Protein AF-A0A534CMR0-F1 (afdb_monomer)

pLDDT: mean 79.94, std 17.85, range [44.28, 95.75]

Solvent-accessible surface area (backbone atoms only — not comparable to full-atom values): 7152 Å² total; per-residue (Å²): 135,84,74,67,44,77,62,50,80,36,32,51,49,42,25,46,40,36,58,73,23,66,53,94,45,62,63,52,24,30,56,37,42,58,72,72,40,61,79,91,47,30,68,56,46,37,56,51,40,40,52,39,14,66,75,36,55,32,92,85,74,35,42,39,70,79,38,91,58,48,86,76,36,65,48,84,87,62,45,75,68,77,81,79,77,70,90,62,93,69,83,79,72,75,93,76,69,98,81,66,76,68,71,63,66,54,56,63,55,53,58,64,59,72,78,105

Sequence (116 aa):
GQTEIAVDTHIFRVANRTGLAPGNTPREVEDALVANTPPEFRKDAHHWLILHGRYVCTARKPACPTCIIRDLCKYRHKTPAKPVRRKGGGLARPIRGQRGARVRAERGRRQRRAQA

Radius of gyration: 28.49 Å; Cα contacts (8 Å, |Δi|>4): 97; chains: 1; bounding box: 35×68×80 Å

Nearest PDB structures (foldseek):
  2abk-assembly1_A  TM=9.527E-01  e=1.535E-08  Escherichia coli
  1orp-assembly1_A  TM=9.039E-01  e=6.765E-04  Geobacillus stearothermophilus
  1p59-assembly1_A  TM=8.978E-01  e=1.464E-03  Geobacillus stearothermophilus
  7rdt-assembly1_A  TM=9.187E-01  e=1.971E-03  Homo sapiens
  3n5n-assembly1_X  TM=7.875E-01  e=3.621E-02  Homo sapiens

Foldseek 3Di:
DDQLAQFDPLLQQQCCQQVQQNDDDSVSSSVSNVVSDDPVCSNVVNVVSNVCSVPAVDDPAGVLVPDPCNVSGPHPPHDDDDPPPPPDDDDPPPPPDPPPDPPVVVVVVVVVVVVD

Mean predicted aligned error: 13.36 Å

Secondary structure (DSSP, 8-state):
---SS---HHHHHHHHHHTSS--SSHHHHHHHHHHHS-GGGHHHHHHHHHHHHHHTS-SSS--GGG-TTTTT---SSPPPPPP---SS---------TTSSHHHHHHHHHHHHS--

Structure (mmCIF, N/CA/C/O backbone):
data_AF-A0A534CMR0-F1
#
_entry.id   AF-A0A534CMR0-F1
#
loop_
_atom_site.group_PDB
_atom_site.id
_atom_site.type_symbol
_atom_site.label_atom_id
_atom_site.label_alt_id
_atom_site.label_comp_id
_atom_site.label_asym_id
_atom_site.label_entity_id
_atom_site.label_seq_id
_atom_site.pdbx_PDB_ins_code
_atom_site.Cartn_x
_atom_site.Cartn_y
_atom_site.Cartn_z
_atom_site.occupancy
_atom_site.B_iso_or_equiv
_atom_site.auth_seq_id
_atom_site.auth_comp_id
_atom_site.auth_asym_id
_atom_site.auth_atom_id
_atom_site.pdbx_PDB_model_num
ATOM 1 N N . GLY A 1 1 ? -8.842 4.194 22.165 1.00 45.69 1 GLY A N 1
ATOM 2 C CA . GLY A 1 1 ? -8.949 3.453 20.898 1.00 45.69 1 GLY A CA 1
ATOM 3 C C . GLY A 1 1 ? -7.556 3.197 20.385 1.00 45.69 1 GLY A C 1
ATOM 4 O O . GLY A 1 1 ? -6.889 4.152 20.024 1.00 45.69 1 GLY A O 1
ATOM 5 N N . GLN A 1 2 ? -7.085 1.955 20.445 1.00 52.06 2 GLN A N 1
ATOM 6 C CA . GLN A 1 2 ? -5.841 1.566 19.785 1.00 52.06 2 GLN A CA 1
ATOM 7 C C . GLN A 1 2 ? -6.233 1.119 18.382 1.00 52.06 2 GLN A C 1
ATOM 9 O O . GLN A 1 2 ? -6.948 0.129 18.245 1.00 52.06 2 GLN A O 1
ATOM 14 N N . THR A 1 3 ? -5.866 1.875 17.354 1.00 56.78 3 THR A N 1
ATOM 15 C CA . THR A 1 3 ? -6.050 1.393 15.990 1.00 56.78 3 THR A CA 1
ATOM 16 C C . THR A 1 3 ? -5.032 0.304 15.700 1.00 56.78 3 THR A C 1
ATOM 18 O O . THR A 1 3 ? -3.836 0.463 15.927 1.00 56.78 3 THR A O 1
ATOM 21 N N . GLU A 1 4 ? -5.527 -0.846 15.251 1.00 72.06 4 GLU A N 1
ATOM 22 C CA . GLU A 1 4 ? -4.706 -2.048 15.083 1.00 72.06 4 GLU A CA 1
ATOM 23 C C . GLU A 1 4 ? -3.782 -1.969 13.858 1.00 72.06 4 GLU A C 1
ATOM 25 O O . GLU A 1 4 ? -2.803 -2.708 13.788 1.00 72.06 4 GLU 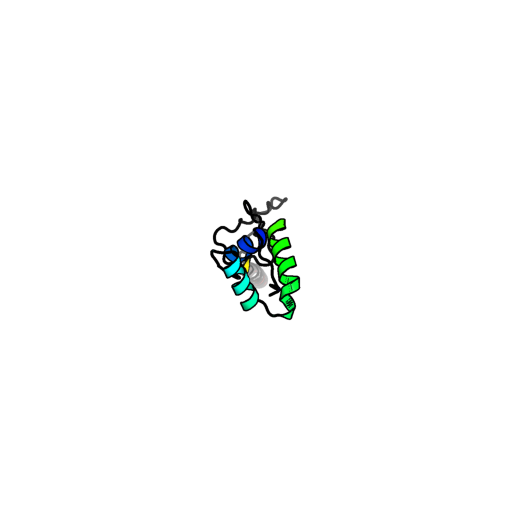A O 1
ATOM 30 N N . ILE A 1 5 ? -4.066 -1.064 12.910 1.00 83.75 5 ILE A N 1
ATOM 31 C CA . ILE A 1 5 ? -3.279 -0.843 11.691 1.00 83.75 5 ILE A CA 1
ATOM 32 C C . ILE A 1 5 ? -3.036 0.659 11.519 1.00 83.75 5 ILE A C 1
ATOM 34 O O . ILE A 1 5 ? -3.869 1.366 10.963 1.00 83.75 5 ILE A O 1
ATOM 38 N N . ALA A 1 6 ? -1.874 1.152 11.946 1.00 87.44 6 ALA A N 1
ATOM 39 C CA . ALA A 1 6 ? -1.503 2.544 11.700 1.00 87.44 6 ALA A CA 1
ATOM 40 C C . ALA A 1 6 ? -1.235 2.771 10.200 1.00 87.44 6 ALA A C 1
ATOM 42 O O . ALA A 1 6 ? -0.483 2.013 9.583 1.00 87.44 6 ALA A O 1
ATOM 43 N N . VAL A 1 7 ? -1.826 3.811 9.608 1.00 91.00 7 VAL A N 1
ATOM 44 C CA . VAL A 1 7 ? -1.654 4.139 8.183 1.00 91.00 7 VAL A CA 1
ATOM 45 C C . VAL A 1 7 ? -0.623 5.252 8.015 1.00 91.00 7 VAL A C 1
ATOM 47 O O . VAL A 1 7 ? -0.839 6.386 8.431 1.00 91.00 7 VAL A O 1
ATOM 50 N N . ASP A 1 8 ? 0.488 4.940 7.350 1.00 91.06 8 ASP A N 1
ATOM 51 C CA . ASP A 1 8 ? 1.498 5.913 6.931 1.00 91.06 8 ASP A CA 1
ATOM 52 C C . ASP A 1 8 ? 1.398 6.228 5.421 1.00 91.06 8 ASP A C 1
ATOM 54 O O . ASP A 1 8 ? 0.517 5.750 4.700 1.00 91.06 8 ASP A O 1
ATOM 58 N N . THR A 1 9 ? 2.341 7.015 4.895 1.00 93.88 9 THR A N 1
ATOM 59 C CA . THR A 1 9 ? 2.377 7.357 3.458 1.00 93.88 9 THR A CA 1
ATOM 60 C C . THR A 1 9 ? 2.638 6.155 2.540 1.00 93.88 9 THR A C 1
ATOM 62 O O . THR A 1 9 ? 2.337 6.200 1.341 1.00 93.88 9 THR A O 1
ATOM 65 N N . HIS A 1 10 ? 3.256 5.088 3.052 1.00 95.44 10 HIS A N 1
ATOM 66 C CA . HIS A 1 10 ? 3.560 3.880 2.296 1.00 95.44 10 HIS A CA 1
ATOM 67 C C . HIS A 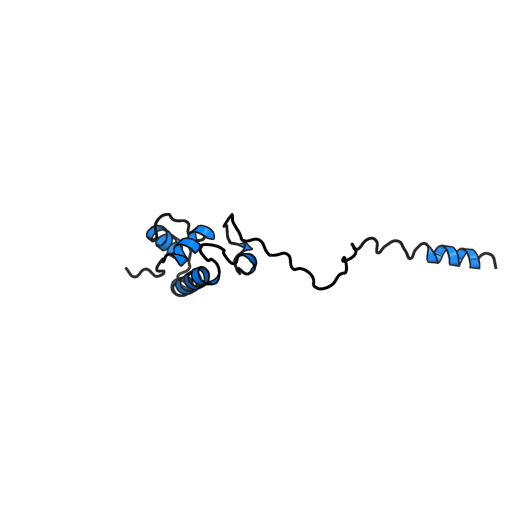1 10 ? 2.319 2.998 2.186 1.00 95.44 10 HIS A C 1
ATOM 69 O O . HIS A 1 10 ? 1.928 2.646 1.071 1.00 95.44 10 HIS A O 1
ATOM 75 N N . ILE A 1 11 ? 1.670 2.727 3.315 1.00 94.56 11 ILE A N 1
ATOM 76 C CA . ILE A 1 11 ? 0.433 1.962 3.432 1.00 94.56 11 ILE A CA 1
ATOM 77 C C . ILE A 1 11 ? -0.684 2.667 2.666 1.00 94.56 11 ILE A C 1
ATOM 79 O O . ILE A 1 11 ? -1.315 2.032 1.826 1.00 94.56 11 ILE A O 1
ATOM 83 N N . PHE A 1 12 ? -0.855 3.983 2.836 1.00 95.69 12 PHE A N 1
ATOM 84 C CA . PHE A 1 12 ? -1.865 4.764 2.112 1.00 95.69 12 PHE A CA 1
ATOM 85 C C . PHE A 1 12 ? -1.739 4.611 0.589 1.00 95.69 12 PHE A C 1
ATOM 87 O O . PHE A 1 12 ? -2.717 4.383 -0.126 1.00 95.69 12 PHE A O 1
ATOM 94 N N . ARG A 1 13 ? -0.506 4.674 0.071 1.00 95.38 13 ARG A N 1
ATOM 95 C CA . ARG A 1 13 ? -0.228 4.470 -1.355 1.00 95.38 13 ARG A CA 1
ATOM 96 C C . ARG A 1 13 ? -0.502 3.032 -1.789 1.00 95.38 13 ARG A C 1
ATOM 98 O O . ARG A 1 13 ? -1.057 2.825 -2.867 1.00 95.38 13 ARG A O 1
ATOM 105 N N . VAL A 1 14 ? -0.067 2.044 -1.007 1.00 95.50 14 VAL A N 1
ATOM 106 C CA . VAL A 1 14 ? -0.266 0.624 -1.328 1.00 95.50 14 VAL A CA 1
ATOM 107 C C . VAL A 1 14 ? -1.753 0.290 -1.345 1.00 95.50 14 VAL A C 1
ATOM 109 O O . VAL A 1 14 ? -2.210 -0.281 -2.333 1.00 95.50 14 VAL A O 1
ATOM 112 N N . ALA A 1 15 ? -2.505 0.694 -0.324 1.00 95.00 15 ALA A N 1
ATOM 113 C CA . ALA A 1 15 ? -3.937 0.449 -0.191 1.00 95.00 15 ALA A CA 1
ATOM 114 C C . ALA A 1 15 ? -4.723 0.997 -1.392 1.00 95.00 15 ALA A C 1
ATOM 116 O O . ALA A 1 15 ? -5.457 0.251 -2.044 1.00 95.00 15 ALA A O 1
ATOM 117 N N . ASN A 1 16 ? -4.461 2.253 -1.771 1.00 94.69 16 ASN A N 1
ATOM 118 C CA . ASN A 1 16 ? -5.100 2.893 -2.920 1.00 94.69 16 ASN A CA 1
ATOM 119 C C . ASN A 1 16 ? -4.689 2.276 -4.269 1.00 94.69 16 ASN A C 1
ATOM 121 O O . ASN A 1 16 ? -5.528 2.073 -5.142 1.00 94.69 16 ASN A O 1
ATOM 125 N N . ARG A 1 17 ? -3.404 1.943 -4.471 1.00 94.94 17 ARG A N 1
ATOM 126 C CA . ARG A 1 17 ? -2.938 1.354 -5.744 1.00 94.94 17 ARG A CA 1
ATOM 127 C C . ARG A 1 17 ? -3.419 -0.078 -5.944 1.00 94.94 17 ARG A C 1
ATOM 129 O O . ARG A 1 17 ? -3.789 -0.450 -7.053 1.00 94.94 17 ARG A O 1
ATOM 136 N N . THR A 1 18 ? -3.350 -0.893 -4.898 1.00 93.75 18 THR A N 1
ATOM 137 C CA . THR A 1 18 ? -3.780 -2.297 -4.954 1.00 93.75 18 THR A CA 1
ATOM 138 C C . THR A 1 18 ? -5.298 -2.416 -5.026 1.00 93.75 18 THR A C 1
ATOM 140 O O . THR A 1 18 ? -5.791 -3.362 -5.638 1.00 93.75 18 THR A O 1
ATOM 143 N N . GLY A 1 19 ? -6.019 -1.431 -4.480 1.00 92.44 19 GLY A N 1
ATOM 144 C CA . GLY A 1 19 ? -7.467 -1.465 -4.321 1.00 92.44 19 GLY A CA 1
ATOM 145 C C . GLY A 1 19 ? -7.912 -2.278 -3.104 1.00 92.44 19 GLY A C 1
ATOM 146 O O . GLY A 1 19 ? -9.064 -2.695 -3.071 1.00 92.44 19 GLY A O 1
ATOM 147 N N . LEU A 1 20 ? -7.005 -2.524 -2.147 1.00 91.31 20 LEU A N 1
ATOM 148 C CA . LEU A 1 20 ? -7.286 -3.192 -0.869 1.00 91.31 20 LEU A CA 1
ATOM 149 C C . LEU A 1 20 ? -8.219 -2.361 0.018 1.00 91.31 20 LEU A C 1
ATOM 151 O O . LEU A 1 20 ? -9.131 -2.894 0.638 1.00 91.31 20 LEU A O 1
ATOM 155 N N . ALA A 1 21 ? -7.973 -1.056 0.073 1.00 92.12 21 ALA A N 1
ATOM 156 C CA . ALA A 1 21 ? -8.748 -0.100 0.853 1.00 92.12 21 ALA A CA 1
ATOM 157 C C . ALA A 1 21 ? -8.595 1.283 0.198 1.00 92.12 21 ALA A C 1
ATOM 159 O O . ALA A 1 21 ? -7.681 2.032 0.551 1.00 92.12 21 ALA A O 1
ATOM 160 N N . PRO A 1 22 ? -9.388 1.589 -0.845 1.00 92.06 22 PRO A N 1
ATOM 161 C CA . PRO A 1 22 ? -9.373 2.908 -1.457 1.00 92.06 22 PRO A CA 1
ATOM 162 C C . PRO A 1 22 ? -9.988 3.932 -0.497 1.00 92.06 22 PRO A C 1
ATOM 164 O O . PRO A 1 22 ? -11.065 3.704 0.045 1.00 92.06 22 PRO A O 1
ATOM 167 N N . GLY A 1 23 ? -9.307 5.057 -0.306 1.00 93.50 23 GLY A N 1
ATOM 168 C CA . GLY A 1 23 ? -9.746 6.123 0.588 1.00 93.50 23 GLY A CA 1
ATOM 169 C C . GLY A 1 23 ? -8.959 7.402 0.339 1.00 93.50 23 GLY A C 1
ATOM 170 O O . GLY A 1 23 ? -7.792 7.358 -0.068 1.00 93.50 23 GLY A O 1
ATOM 171 N N . ASN A 1 24 ? -9.606 8.541 0.563 1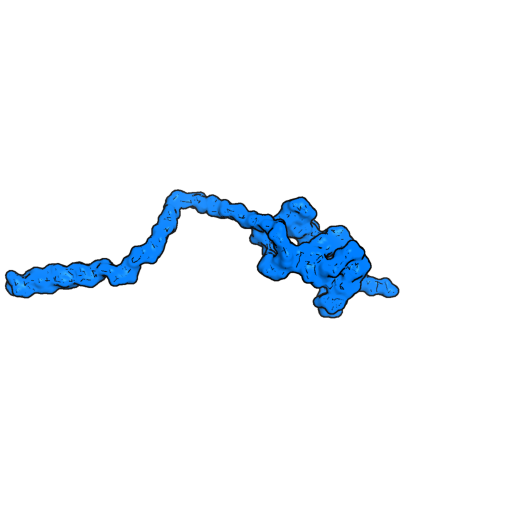.00 93.25 24 ASN A N 1
ATOM 172 C CA . ASN A 1 24 ? -9.020 9.859 0.332 1.00 93.25 24 ASN A CA 1
ATOM 173 C C . ASN A 1 24 ? -8.246 10.348 1.553 1.00 93.25 24 ASN A C 1
ATOM 175 O O . ASN A 1 24 ? -7.266 11.080 1.416 1.00 93.25 24 ASN A O 1
ATOM 179 N N . THR A 1 25 ? -8.664 9.920 2.743 1.00 93.81 25 THR A N 1
ATOM 180 C CA . THR A 1 25 ? -8.015 10.275 4.003 1.00 93.81 25 THR A CA 1
ATOM 181 C C . THR A 1 25 ? -7.315 9.062 4.622 1.00 93.81 25 THR A C 1
ATOM 183 O O . THR A 1 25 ? -7.754 7.924 4.431 1.00 93.81 25 THR A O 1
ATOM 186 N N . PRO A 1 26 ? -6.223 9.259 5.389 1.00 91.19 26 PRO A N 1
ATOM 187 C CA . PRO A 1 26 ? -5.589 8.167 6.128 1.00 91.19 26 PRO A CA 1
ATOM 188 C C . PRO A 1 26 ? -6.567 7.439 7.052 1.00 91.19 26 PRO A C 1
ATOM 190 O O . PRO A 1 26 ? -6.468 6.226 7.200 1.00 91.19 26 PRO A O 1
ATOM 193 N N . ARG A 1 27 ? -7.537 8.173 7.614 1.00 92.06 27 ARG A N 1
ATOM 194 C CA . ARG A 1 27 ? -8.550 7.617 8.507 1.00 92.06 27 ARG A CA 1
ATOM 195 C C . ARG A 1 27 ? -9.520 6.679 7.791 1.00 92.06 27 ARG A C 1
ATOM 197 O O . ARG A 1 27 ? -9.752 5.578 8.269 1.00 92.06 27 ARG A O 1
ATOM 204 N N . GLU A 1 28 ? -10.021 7.069 6.620 1.00 92.88 28 GLU A N 1
ATOM 205 C CA . GLU A 1 28 ? -10.859 6.190 5.789 1.00 92.88 28 GLU A CA 1
ATOM 206 C C . GLU A 1 28 ? -10.125 4.902 5.410 1.00 92.88 28 GLU A C 1
ATOM 208 O O . GLU A 1 28 ? -10.697 3.815 5.460 1.00 92.88 28 GLU A O 1
ATOM 213 N N . VAL A 1 29 ? -8.845 5.018 5.041 1.00 93.62 29 VAL A N 1
ATOM 214 C CA . VAL A 1 29 ? -8.021 3.855 4.688 1.00 93.62 29 VAL A CA 1
ATOM 215 C C . VAL A 1 29 ? -7.791 2.955 5.900 1.00 93.62 29 VAL A C 1
ATOM 217 O O . VAL A 1 29 ? -7.819 1.737 5.755 1.00 93.62 29 VAL A O 1
ATOM 220 N N . GLU A 1 30 ? -7.582 3.528 7.082 1.00 92.88 30 GLU A N 1
ATOM 221 C CA . GLU A 1 30 ? -7.431 2.789 8.336 1.00 92.88 30 GLU A CA 1
ATOM 222 C C . GLU A 1 30 ? -8.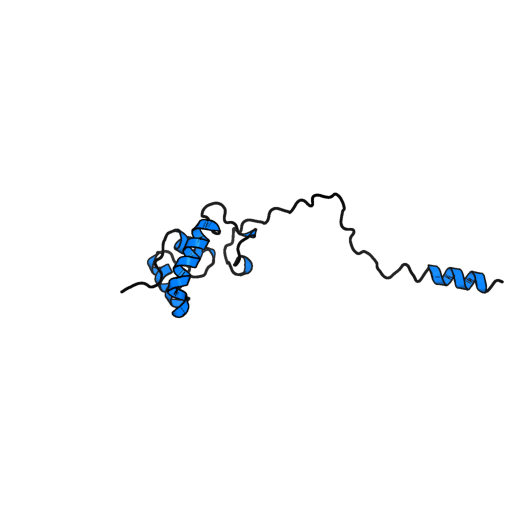692 1.980 8.658 1.00 92.88 30 GLU A C 1
ATOM 224 O O . GLU A 1 30 ? -8.615 0.760 8.815 1.00 92.88 30 GLU A O 1
ATOM 229 N N . ASP A 1 31 ? -9.855 2.633 8.662 1.00 91.69 31 ASP A N 1
ATOM 230 C CA . ASP A 1 31 ? -11.135 1.988 8.957 1.00 91.69 31 ASP A CA 1
ATOM 231 C C . ASP A 1 31 ? -11.458 0.893 7.913 1.00 91.69 31 ASP A C 1
ATOM 233 O O . ASP A 1 31 ? -11.869 -0.216 8.265 1.00 91.69 31 ASP A O 1
ATOM 237 N N . ALA A 1 32 ? -11.177 1.143 6.629 1.00 92.62 32 ALA A N 1
ATOM 238 C CA . ALA A 1 32 ? -11.355 0.157 5.562 1.00 92.62 32 ALA A CA 1
ATOM 239 C C . ALA A 1 32 ? -10.377 -1.030 5.659 1.00 92.62 32 ALA A C 1
ATOM 241 O O . ALA A 1 32 ? -10.763 -2.171 5.399 1.00 92.62 32 ALA A O 1
ATOM 242 N N . LEU A 1 33 ? -9.118 -0.803 6.050 1.00 91.75 33 LEU A N 1
ATOM 243 C CA . LEU A 1 33 ? -8.147 -1.883 6.260 1.00 91.75 33 LEU A CA 1
ATOM 244 C C . LEU A 1 33 ? -8.550 -2.775 7.433 1.00 91.75 33 LEU A C 1
ATOM 246 O O . LEU A 1 33 ? -8.437 -3.995 7.324 1.00 91.75 33 LEU A O 1
ATOM 250 N N . VAL A 1 34 ? -9.051 -2.193 8.523 1.00 91.00 34 VAL A N 1
ATOM 251 C CA . VAL A 1 34 ? -9.547 -2.947 9.684 1.00 91.00 34 VAL A CA 1
ATOM 252 C C . VAL A 1 34 ? -10.793 -3.764 9.329 1.00 91.00 34 VAL A C 1
ATOM 254 O O . VAL A 1 34 ? -10.915 -4.903 9.784 1.00 91.00 34 VAL A O 1
ATOM 257 N N . ALA A 1 35 ? -11.684 -3.220 8.493 1.00 90.44 35 ALA A N 1
ATOM 258 C CA . ALA A 1 35 ? -12.877 -3.921 8.018 1.00 90.44 35 ALA A CA 1
ATOM 259 C C . ALA A 1 35 ? -12.549 -5.087 7.066 1.00 90.44 35 ALA A C 1
ATOM 261 O O . ALA A 1 35 ? -13.167 -6.145 7.155 1.00 90.44 35 ALA A O 1
ATOM 262 N N . ASN A 1 36 ? -11.563 -4.914 6.180 1.00 89.69 36 ASN A N 1
ATOM 263 C CA . ASN A 1 36 ? -11.191 -5.922 5.181 1.00 89.69 36 ASN A CA 1
ATOM 264 C C . ASN A 1 36 ? -10.192 -6.973 5.695 1.00 89.69 36 ASN A C 1
ATOM 266 O O . ASN A 1 36 ? -10.023 -8.012 5.057 1.00 89.69 36 ASN A O 1
ATOM 270 N N . THR A 1 37 ? -9.510 -6.712 6.815 1.00 88.81 37 THR A N 1
ATOM 271 C CA . THR A 1 37 ? -8.473 -7.601 7.361 1.00 88.81 37 THR A CA 1
ATOM 272 C C . THR A 1 37 ? -8.999 -8.366 8.579 1.00 88.81 37 THR A C 1
ATOM 274 O O . THR A 1 37 ? -9.386 -7.733 9.571 1.00 88.81 37 THR A O 1
ATOM 277 N N . PRO A 1 38 ? -8.963 -9.714 8.565 1.00 89.81 38 PRO A N 1
ATOM 278 C CA . PRO A 1 38 ? -9.328 -10.517 9.727 1.00 89.81 38 PRO A CA 1
ATOM 279 C C . PRO A 1 38 ? -8.498 -10.141 10.969 1.00 89.81 38 PRO A C 1
ATOM 281 O O . PRO A 1 38 ? -7.315 -9.820 10.819 1.00 89.81 38 PRO A O 1
ATOM 284 N N . PRO A 1 39 ? -9.070 -10.200 12.190 1.00 86.94 39 PRO A N 1
ATOM 285 C CA . PRO A 1 39 ? -8.412 -9.749 13.422 1.00 86.94 39 PRO A CA 1
ATOM 286 C C . PRO A 1 39 ? -7.030 -10.356 13.668 1.00 86.94 39 PRO A C 1
ATOM 288 O O . PRO A 1 39 ? -6.112 -9.648 14.077 1.00 86.94 39 PRO A O 1
ATOM 291 N N . GLU A 1 40 ? -6.867 -11.641 13.357 1.00 88.06 40 GLU A N 1
ATOM 292 C CA . GLU A 1 40 ? -5.617 -12.389 13.527 1.00 88.06 40 GLU A CA 1
ATOM 293 C C . GLU A 1 40 ? -4.442 -11.818 12.722 1.00 88.06 40 GLU A C 1
ATOM 295 O O . GLU A 1 40 ? -3.302 -11.890 13.171 1.00 88.06 40 GLU A O 1
ATOM 300 N N . PHE A 1 41 ? -4.708 -11.180 11.579 1.00 87.56 41 PHE A N 1
ATOM 301 C CA . PHE A 1 41 ? -3.667 -10.669 10.690 1.00 87.56 41 PHE A CA 1
ATOM 302 C C . PHE A 1 41 ? -3.398 -9.176 10.851 1.00 87.56 41 PHE A C 1
ATOM 304 O O . PHE A 1 41 ? -2.496 -8.664 10.200 1.00 87.56 41 PHE A O 1
ATOM 311 N N . ARG A 1 42 ? -4.139 -8.435 11.683 1.00 86.75 42 ARG A N 1
ATOM 312 C CA . ARG A 1 42 ? -4.063 -6.958 11.690 1.00 86.75 42 ARG A CA 1
ATOM 313 C C . ARG A 1 42 ? -2.681 -6.424 12.074 1.00 86.75 42 ARG A C 1
ATOM 315 O O . ARG A 1 42 ? -2.142 -5.561 11.381 1.00 86.75 42 ARG A O 1
ATOM 322 N N . LYS A 1 43 ? -2.068 -6.982 13.124 1.00 84.50 43 LYS A N 1
ATOM 323 C CA . LYS A 1 43 ? -0.719 -6.581 13.570 1.00 84.50 43 LYS A CA 1
ATOM 324 C C . LYS A 1 43 ? 0.354 -6.869 12.521 1.00 84.50 43 LYS A C 1
ATOM 326 O O . LYS A 1 43 ? 1.253 -6.053 12.311 1.00 84.50 43 LYS A O 1
ATOM 331 N N . ASP A 1 44 ? 0.251 -8.005 11.844 1.00 89.00 44 ASP A N 1
ATOM 332 C CA . ASP A 1 44 ? 1.227 -8.398 10.829 1.00 89.00 44 ASP A CA 1
ATOM 333 C C . ASP A 1 44 ? 0.988 -7.671 9.505 1.00 89.00 44 ASP A C 1
ATOM 335 O O . ASP A 1 44 ? 1.939 -7.252 8.844 1.00 89.00 44 ASP A O 1
ATOM 339 N N . ALA A 1 45 ? -0.275 -7.411 9.159 1.00 90.69 45 ALA A N 1
ATOM 340 C CA . ALA A 1 45 ? -0.670 -6.666 7.973 1.00 90.69 45 ALA A CA 1
ATOM 341 C C . ALA A 1 45 ? -0.046 -5.271 7.954 1.00 90.69 45 ALA A C 1
ATOM 343 O O . ALA A 1 45 ? 0.437 -4.844 6.905 1.00 90.69 45 ALA A O 1
ATOM 344 N N . HIS A 1 46 ? 0.026 -4.585 9.101 1.00 90.25 46 HIS A N 1
ATOM 345 C CA . HIS A 1 46 ? 0.741 -3.313 9.199 1.00 90.25 46 HIS A CA 1
ATOM 346 C C . HIS A 1 46 ? 2.199 -3.446 8.720 1.00 90.25 46 HIS A C 1
ATOM 348 O O . HIS A 1 46 ? 2.619 -2.738 7.798 1.00 90.25 46 HIS A O 1
ATOM 354 N N . HIS A 1 47 ? 2.949 -4.403 9.278 1.00 92.00 47 HIS A N 1
ATOM 355 C CA . HIS A 1 47 ? 4.348 -4.652 8.920 1.00 92.00 47 HIS A CA 1
ATOM 356 C C . HIS A 1 47 ? 4.513 -5.102 7.460 1.00 92.00 47 HIS A C 1
ATOM 358 O O . HIS A 1 47 ? 5.424 -4.653 6.760 1.00 92.00 47 HIS A O 1
ATOM 364 N N . TRP A 1 48 ? 3.624 -5.950 6.948 1.00 92.88 48 TRP A N 1
ATOM 365 C CA . TRP A 1 48 ? 3.681 -6.390 5.556 1.00 92.88 48 TRP A CA 1
ATOM 366 C C . TRP A 1 48 ? 3.429 -5.241 4.583 1.00 92.88 48 TRP A C 1
ATOM 368 O O . TRP A 1 48 ? 4.171 -5.083 3.611 1.00 92.88 48 TRP A O 1
ATOM 378 N N . LEU A 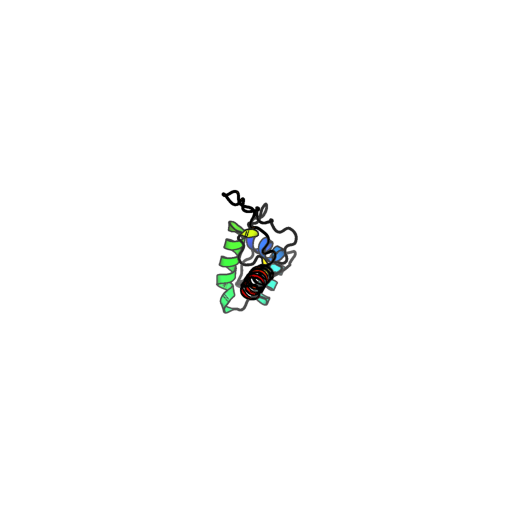1 49 ? 2.424 -4.403 4.849 1.00 93.50 49 LEU A N 1
ATOM 379 C CA . LEU A 1 49 ? 2.066 -3.292 3.970 1.00 93.50 49 LEU A CA 1
ATOM 380 C C . LEU A 1 49 ? 3.140 -2.199 3.968 1.00 93.50 49 LEU A C 1
ATOM 382 O O . LEU A 1 49 ? 3.477 -1.695 2.890 1.00 93.50 49 LEU A O 1
ATOM 386 N N . ILE A 1 50 ? 3.734 -1.872 5.122 1.00 94.00 50 ILE A N 1
ATOM 387 C CA . ILE A 1 50 ? 4.817 -0.879 5.187 1.00 94.00 50 ILE A CA 1
ATOM 388 C C . ILE A 1 50 ? 6.075 -1.371 4.463 1.00 94.00 50 ILE A C 1
ATOM 390 O O . ILE A 1 50 ? 6.631 -0.644 3.633 1.00 94.00 50 ILE A O 1
ATOM 394 N N . LEU A 1 51 ? 6.488 -2.627 4.681 1.00 94.56 51 LEU A N 1
ATOM 395 C CA . LEU A 1 51 ? 7.640 -3.222 3.994 1.00 94.56 51 LEU A CA 1
ATOM 396 C C . LEU A 1 51 ? 7.397 -3.294 2.484 1.00 94.56 51 LEU A C 1
ATOM 398 O O . LEU A 1 51 ? 8.260 -2.914 1.687 1.00 94.56 51 LEU A O 1
ATOM 402 N N . HIS A 1 52 ? 6.196 -3.703 2.076 1.00 95.06 52 HIS A N 1
ATOM 403 C CA . HIS A 1 52 ? 5.825 -3.751 0.670 1.00 95.06 52 HIS A CA 1
ATOM 404 C C . HIS A 1 52 ? 5.859 -2.362 0.024 1.00 95.06 52 HIS A C 1
ATOM 406 O O . HIS A 1 52 ? 6.412 -2.192 -1.066 1.00 95.06 52 HIS A O 1
ATOM 412 N N . GLY A 1 53 ? 5.311 -1.347 0.695 1.00 95.25 53 GLY A N 1
ATOM 413 C CA . GLY A 1 53 ? 5.331 0.034 0.222 1.00 95.25 53 GLY A CA 1
ATOM 414 C C . GLY A 1 53 ? 6.741 0.616 0.124 1.00 95.25 53 GLY A C 1
ATOM 415 O O . GLY A 1 53 ? 7.014 1.382 -0.805 1.00 95.25 53 GLY A O 1
ATOM 416 N N . ARG A 1 54 ? 7.638 0.228 1.036 1.00 95.19 54 ARG A N 1
ATOM 417 C CA . ARG A 1 54 ? 9.022 0.711 1.094 1.00 95.19 54 ARG A CA 1
ATOM 418 C C . ARG A 1 54 ? 9.916 0.092 0.022 1.00 95.19 54 ARG A C 1
ATOM 420 O O . ARG A 1 54 ? 10.649 0.825 -0.638 1.00 95.19 54 ARG A O 1
ATOM 427 N N . TYR A 1 55 ? 9.836 -1.224 -0.180 1.00 95.00 55 TYR A N 1
ATOM 428 C CA . TYR A 1 55 ? 10.791 -1.954 -1.025 1.00 95.00 55 TYR A CA 1
ATOM 429 C C . TYR A 1 55 ? 10.254 -2.343 -2.408 1.00 95.00 55 TYR A C 1
ATOM 431 O O . TYR A 1 55 ? 11.031 -2.438 -3.355 1.00 95.00 55 TYR A O 1
ATOM 439 N N . VAL A 1 56 ? 8.940 -2.542 -2.563 1.00 95.19 56 VAL A N 1
ATOM 440 C CA . VAL A 1 56 ? 8.347 -3.054 -3.813 1.00 95.19 56 VAL A CA 1
ATOM 441 C C . VAL A 1 56 ? 7.484 -1.993 -4.493 1.00 95.19 56 VAL A C 1
ATOM 443 O O . VAL A 1 56 ? 7.747 -1.588 -5.628 1.00 95.19 56 VAL A O 1
ATOM 446 N N . CYS A 1 57 ? 6.461 -1.493 -3.803 1.00 95.75 57 CYS A N 1
ATOM 447 C CA . CYS A 1 57 ? 5.500 -0.524 -4.327 1.00 95.75 57 CYS A CA 1
ATOM 448 C C . CYS A 1 57 ? 5.959 0.925 -4.075 1.00 95.75 57 CYS A C 1
ATOM 450 O O . CYS A 1 57 ? 5.280 1.739 -3.437 1.00 95.75 57 CYS A O 1
ATOM 452 N N . THR A 1 58 ? 7.141 1.259 -4.593 1.00 94.25 58 THR A N 1
ATOM 453 C CA . THR A 1 58 ? 7.736 2.592 -4.436 1.00 94.25 58 THR A CA 1
ATOM 454 C C . THR A 1 58 ? 6.925 3.671 -5.168 1.00 94.25 58 THR A C 1
ATOM 456 O O . THR A 1 58 ? 6.178 3.401 -6.115 1.00 94.25 58 THR A O 1
ATOM 459 N N . ALA A 1 59 ? 7.045 4.926 -4.721 1.00 91.62 59 ALA A N 1
ATOM 460 C CA . ALA A 1 59 ? 6.246 6.037 -5.243 1.00 91.62 59 ALA A CA 1
ATOM 461 C C . ALA A 1 59 ? 6.471 6.293 -6.743 1.00 91.62 59 ALA A C 1
ATOM 463 O O . ALA A 1 59 ? 5.498 6.440 -7.480 1.00 91.62 59 ALA A O 1
ATOM 464 N N . ARG A 1 60 ? 7.731 6.298 -7.196 1.00 90.06 60 ARG A N 1
ATOM 465 C CA . ARG A 1 60 ? 8.093 6.665 -8.574 1.00 90.06 60 ARG A CA 1
ATOM 466 C C . ARG A 1 60 ? 8.004 5.492 -9.550 1.00 90.06 60 ARG A C 1
ATOM 468 O O . ARG A 1 60 ? 7.248 5.555 -10.510 1.00 90.06 60 ARG A O 1
ATOM 475 N N . LYS A 1 61 ? 8.775 4.425 -9.318 1.00 90.38 61 LYS A N 1
ATOM 476 C CA . LYS A 1 61 ? 8.871 3.277 -10.231 1.00 90.38 61 LYS A CA 1
ATOM 477 C C . LYS A 1 61 ? 8.666 1.974 -9.456 1.00 90.38 61 LYS A C 1
ATOM 479 O O . LYS A 1 61 ? 9.649 1.391 -8.995 1.00 90.38 61 LYS A O 1
ATOM 484 N N . PRO A 1 62 ? 7.411 1.520 -9.289 1.00 94.44 62 PRO A N 1
ATOM 485 C CA . PRO A 1 62 ? 7.132 0.317 -8.521 1.00 94.44 62 PRO A CA 1
ATOM 486 C C . PRO A 1 62 ? 7.732 -0.910 -9.211 1.00 94.44 62 PRO A C 1
ATOM 488 O O . PRO A 1 62 ? 7.700 -1.034 -10.439 1.00 94.44 62 PRO A O 1
ATOM 491 N N . ALA A 1 63 ? 8.242 -1.850 -8.424 1.00 94.06 63 ALA A N 1
ATOM 492 C CA . ALA A 1 63 ? 8.815 -3.103 -8.898 1.00 94.06 63 ALA A CA 1
ATOM 493 C C . ALA A 1 63 ? 7.714 -4.128 -9.242 1.00 94.06 63 ALA A C 1
ATOM 495 O O . ALA A 1 63 ? 7.713 -5.258 -8.765 1.00 94.06 63 ALA A O 1
ATOM 496 N N . CYS A 1 64 ? 6.741 -3.738 -10.075 1.00 94.19 64 CYS A N 1
ATOM 497 C CA . CYS A 1 64 ? 5.617 -4.598 -10.456 1.00 94.19 64 CYS A CA 1
ATOM 498 C C . CYS A 1 64 ? 6.035 -5.957 -11.046 1.00 94.19 64 CYS A C 1
ATOM 500 O O . CYS A 1 64 ? 5.367 -6.933 -10.723 1.00 94.19 64 CYS A O 1
ATOM 502 N N . PRO A 1 65 ? 7.101 -6.082 -11.868 1.00 92.00 65 PRO A N 1
ATOM 503 C CA . PRO A 1 65 ? 7.498 -7.373 -12.431 1.00 92.00 65 PRO A CA 1
ATOM 504 C C . PRO A 1 65 ? 7.903 -8.423 -11.396 1.00 92.00 65 PRO A C 1
ATOM 506 O O . PRO A 1 65 ? 7.740 -9.605 -11.665 1.00 92.00 65 PRO A O 1
ATOM 509 N N . THR A 1 66 ? 8.405 -7.991 -10.239 1.00 91.56 66 THR A N 1
ATOM 510 C CA . THR A 1 66 ? 8.835 -8.853 -9.127 1.00 91.56 66 THR A CA 1
ATOM 511 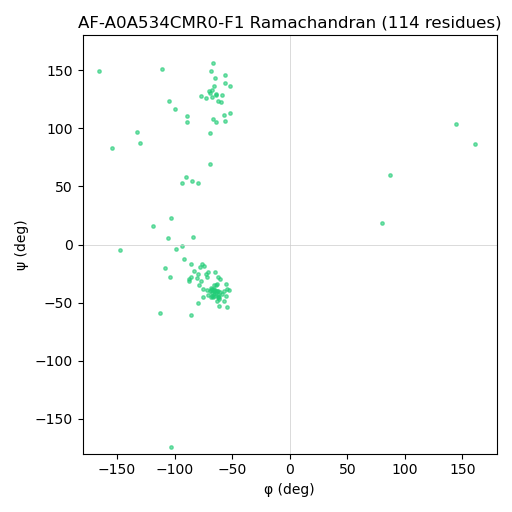C C . THR A 1 66 ? 7.844 -8.828 -7.964 1.00 91.56 66 THR A C 1
ATOM 513 O O . THR A 1 66 ? 8.127 -9.356 -6.895 1.00 91.56 66 THR A O 1
ATOM 516 N N . CYS A 1 67 ? 6.702 -8.158 -8.132 1.00 94.62 67 CYS A N 1
ATOM 517 C CA . CYS A 1 67 ? 5.703 -8.023 -7.088 1.00 94.62 67 CYS A CA 1
ATOM 518 C C . CYS A 1 67 ? 4.893 -9.316 -6.958 1.00 94.62 67 CYS A C 1
ATOM 520 O O . CYS A 1 67 ? 4.317 -9.792 -7.933 1.00 94.62 67 CYS A O 1
ATOM 522 N N . ILE A 1 68 ? 4.820 -9.827 -5.730 1.00 93.12 68 ILE A N 1
ATOM 523 C CA . ILE A 1 68 ? 4.121 -11.067 -5.363 1.00 93.12 68 ILE A CA 1
ATOM 524 C C . ILE A 1 68 ? 2.611 -10.992 -5.619 1.00 93.12 68 ILE A C 1
ATOM 526 O O . ILE A 1 68 ? 2.011 -11.981 -6.003 1.00 93.12 68 ILE A O 1
ATOM 530 N N . ILE A 1 69 ? 2.017 -9.808 -5.445 1.00 93.31 69 ILE A N 1
ATOM 531 C CA . ILE A 1 69 ? 0.569 -9.562 -5.580 1.00 93.31 69 ILE A CA 1
ATOM 532 C C . ILE A 1 69 ? 0.217 -8.860 -6.900 1.00 93.31 69 ILE A C 1
ATOM 534 O O . ILE A 1 69 ? -0.763 -8.117 -6.996 1.00 93.31 69 ILE A O 1
ATOM 538 N N . ARG A 1 70 ? 1.077 -8.980 -7.920 1.00 93.56 70 ARG A N 1
ATOM 539 C CA . ARG A 1 70 ? 0.928 -8.235 -9.180 1.00 93.56 70 ARG A CA 1
ATOM 540 C C . ARG A 1 70 ? -0.380 -8.570 -9.889 1.00 93.56 70 ARG A C 1
ATOM 542 O O . ARG A 1 70 ? -0.978 -7.675 -10.478 1.00 93.56 70 ARG A O 1
ATOM 549 N N . ASP A 1 71 ? -0.762 -9.831 -9.901 1.00 91.56 71 ASP A N 1
ATOM 550 C CA . ASP A 1 71 ? -1.977 -10.377 -10.498 1.00 91.56 71 ASP A CA 1
ATOM 551 C C . ASP A 1 71 ? -3.246 -9.846 -9.815 1.00 91.56 71 ASP A C 1
ATOM 553 O O . ASP A 1 71 ? -4.163 -9.412 -10.510 1.00 91.56 71 ASP A O 1
ATOM 557 N N . LEU A 1 72 ? -3.245 -9.752 -8.482 1.00 92.38 72 LEU A N 1
ATOM 558 C CA . LEU A 1 72 ? -4.377 -9.249 -7.690 1.00 92.38 72 LEU A CA 1
ATOM 559 C C . LEU A 1 72 ? -4.480 -7.713 -7.663 1.00 92.38 72 LEU A C 1
ATOM 561 O O . LEU A 1 72 ? -5.551 -7.145 -7.456 1.00 92.38 72 LEU A O 1
ATOM 565 N N . CYS A 1 73 ? -3.363 -7.013 -7.867 1.00 94.81 73 CYS A N 1
ATOM 566 C CA . CYS A 1 73 ? -3.293 -5.557 -7.773 1.00 94.81 73 CYS A CA 1
ATOM 567 C C . CYS A 1 73 ? -4.087 -4.856 -8.893 1.00 94.81 73 CYS A C 1
ATOM 569 O O . CYS A 1 73 ? -3.818 -5.066 -10.077 1.00 94.81 73 CYS A O 1
ATOM 571 N N . LYS A 1 74 ? -4.996 -3.937 -8.542 1.00 93.81 74 LYS A N 1
ATOM 572 C CA . LYS A 1 74 ? -5.830 -3.184 -9.505 1.00 93.81 74 LYS A CA 1
ATOM 573 C C . LYS A 1 74 ? -5.157 -1.939 -10.108 1.00 93.81 74 LYS A C 1
ATOM 575 O O . LYS A 1 74 ? -5.786 -1.187 -10.851 1.00 93.81 74 LYS A O 1
ATOM 580 N N . TYR A 1 75 ? -3.873 -1.711 -9.830 1.00 94.44 75 TYR A N 1
ATOM 581 C CA . TYR A 1 75 ? -3.153 -0.536 -10.323 1.00 94.44 75 TYR A CA 1
ATOM 582 C C . TYR A 1 75 ? -3.044 -0.533 -11.855 1.00 94.44 75 TYR A C 1
ATOM 584 O O . TYR A 1 75 ? -2.576 -1.507 -12.441 1.00 94.44 75 TYR A O 1
ATOM 592 N N . ARG A 1 76 ? -3.428 0.571 -12.512 1.00 89.81 76 ARG A N 1
ATOM 593 C CA . ARG A 1 76 ? -3.429 0.676 -13.986 1.00 89.81 76 ARG A CA 1
ATOM 594 C C . ARG A 1 76 ? -2.031 0.856 -14.586 1.00 89.81 76 ARG A C 1
ATOM 596 O O . ARG A 1 76 ? -1.719 0.255 -15.608 1.00 89.81 76 ARG A O 1
ATOM 603 N N . HIS A 1 77 ? -1.162 1.632 -13.940 1.00 90.56 77 HIS A N 1
ATOM 604 C CA . HIS A 1 77 ? 0.163 1.982 -14.472 1.00 90.56 77 HIS A CA 1
ATOM 605 C C . HIS A 1 77 ? 1.264 1.025 -13.987 1.00 90.56 77 HIS A C 1
ATOM 607 O O . HIS A 1 77 ? 2.277 1.444 -13.426 1.00 90.56 77 HIS A O 1
ATOM 613 N N . LYS A 1 78 ? 1.066 -0.289 -14.164 1.00 91.38 78 LYS A N 1
ATOM 614 C CA . LYS A 1 78 ? 2.057 -1.292 -13.739 1.00 91.38 78 LYS A CA 1
ATOM 61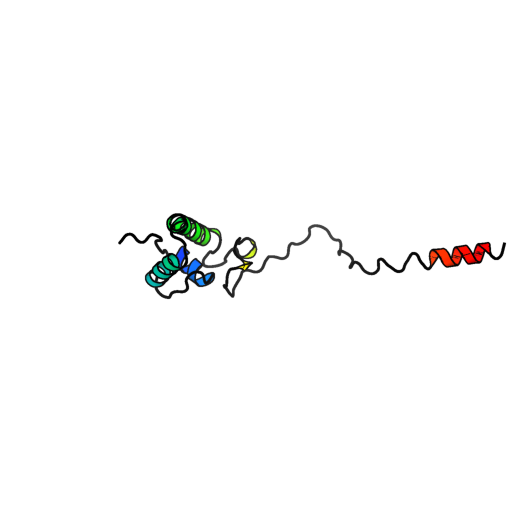5 C C . LYS A 1 78 ? 3.340 -1.167 -14.558 1.00 91.38 78 LYS A C 1
ATOM 617 O O . LYS A 1 78 ? 3.298 -1.100 -15.784 1.00 91.38 78 LYS A O 1
ATOM 622 N N . THR A 1 79 ? 4.487 -1.236 -13.885 1.00 91.94 79 THR A N 1
ATOM 623 C CA . THR A 1 79 ? 5.788 -1.287 -14.559 1.00 91.94 79 THR A CA 1
ATOM 624 C C . THR A 1 79 ? 5.873 -2.553 -15.424 1.00 91.94 79 THR A C 1
ATOM 626 O O . THR A 1 79 ? 5.710 -3.658 -14.890 1.00 91.94 79 THR A O 1
ATOM 629 N N . PRO A 1 80 ? 6.127 -2.434 -16.741 1.00 87.12 80 PRO A N 1
ATOM 630 C CA . PRO A 1 80 ? 6.262 -3.589 -17.616 1.00 87.12 80 PRO A CA 1
ATOM 631 C C . PRO A 1 80 ? 7.535 -4.373 -17.286 1.00 87.12 80 PRO A C 1
ATOM 633 O O . PRO A 1 80 ? 8.543 -3.814 -16.845 1.00 87.12 80 PRO A O 1
ATOM 636 N N . ALA A 1 81 ? 7.500 -5.688 -17.505 1.00 84.19 81 ALA A N 1
ATOM 637 C CA 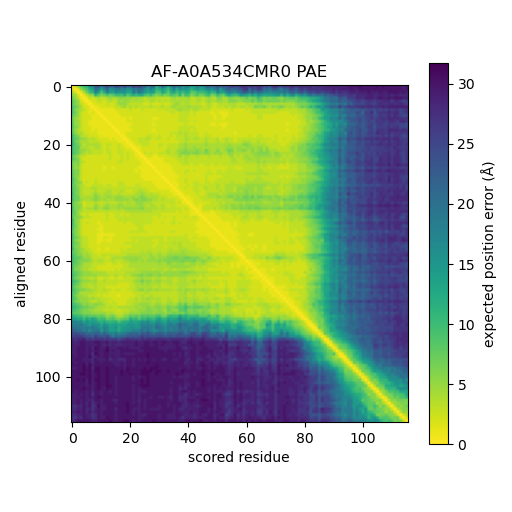. ALA A 1 81 ? 8.694 -6.513 -17.383 1.00 84.19 81 ALA A CA 1
ATOM 638 C C . ALA A 1 81 ? 9.678 -6.147 -18.501 1.00 84.19 81 ALA A C 1
ATOM 640 O O . ALA A 1 81 ? 9.290 -6.043 -19.665 1.00 84.19 81 ALA A O 1
ATOM 641 N N . LYS A 1 82 ? 10.957 -5.959 -18.159 1.00 79.12 82 LYS A N 1
ATOM 642 C CA . LYS A 1 82 ? 11.998 -5.791 -19.176 1.00 79.12 82 LYS A CA 1
ATOM 643 C C . LYS A 1 82 ? 12.083 -7.101 -19.970 1.00 79.12 82 LYS A C 1
ATOM 645 O O . LYS A 1 82 ? 12.198 -8.153 -19.339 1.00 79.12 82 LYS A O 1
ATOM 650 N N . PRO A 1 83 ? 12.037 -7.074 -21.314 1.00 73.38 83 PRO A N 1
ATOM 651 C CA . PRO A 1 83 ? 12.202 -8.290 -22.093 1.00 73.38 83 PRO A CA 1
ATOM 652 C C . PRO A 1 83 ? 13.575 -8.879 -21.770 1.00 73.38 83 PRO A C 1
ATOM 654 O O . PRO A 1 83 ? 14.603 -8.202 -21.887 1.00 73.38 83 PRO A O 1
ATOM 657 N N . VAL A 1 84 ? 13.588 -10.129 -21.306 1.00 72.25 84 VAL A N 1
ATOM 658 C CA . VAL A 1 84 ? 14.831 -10.845 -21.031 1.00 72.25 84 VAL A CA 1
ATOM 659 C C . VAL A 1 84 ? 15.515 -11.056 -22.375 1.00 72.25 84 VAL A C 1
ATOM 661 O O . VAL A 1 84 ? 15.056 -11.845 -23.202 1.00 72.25 84 VAL A O 1
ATOM 664 N N . ARG A 1 85 ? 16.607 -10.325 -22.624 1.00 72.00 85 ARG A N 1
ATOM 665 C CA . ARG A 1 85 ? 17.487 -10.623 -23.755 1.00 72.00 85 ARG A CA 1
ATOM 666 C C . ARG A 1 85 ? 18.080 -12.000 -23.486 1.00 72.00 85 ARG A C 1
ATOM 668 O O . ARG A 1 85 ? 18.930 -12.137 -22.611 1.00 72.00 85 ARG A O 1
ATOM 675 N N . ARG A 1 86 ? 17.611 -13.021 -24.207 1.00 65.00 86 ARG A N 1
ATOM 676 C CA . ARG A 1 86 ? 18.253 -14.338 -24.209 1.00 65.00 86 ARG A CA 1
ATOM 677 C C . ARG A 1 86 ? 19.703 -14.125 -24.653 1.00 65.00 86 ARG A C 1
ATOM 679 O O . ARG A 1 86 ? 19.942 -13.728 -25.791 1.00 65.00 86 ARG A O 1
ATOM 686 N N . LYS A 1 87 ? 20.670 -14.312 -23.750 1.00 59.53 87 LYS A N 1
ATOM 687 C CA . LYS A 1 87 ? 22.083 -14.427 -24.131 1.00 59.53 87 LYS A CA 1
ATOM 688 C C . LYS A 1 87 ? 22.214 -15.761 -24.870 1.00 59.53 87 LYS A C 1
ATOM 690 O O . LYS A 1 87 ? 22.258 -16.806 -24.237 1.00 59.53 87 LYS A O 1
ATOM 695 N N . GLY A 1 88 ? 22.161 -15.707 -26.198 1.00 53.50 88 GLY A N 1
ATOM 696 C CA . GLY A 1 88 ? 22.234 -16.871 -27.080 1.00 53.50 88 GLY A CA 1
ATOM 697 C C . GLY A 1 88 ? 21.350 -16.688 -28.309 1.00 53.50 88 GLY A C 1
ATOM 698 O O . GLY A 1 88 ? 20.127 -16.793 -28.222 1.00 53.50 88 GLY A O 1
ATOM 699 N N . GLY A 1 89 ? 21.974 -16.383 -29.447 1.00 52.09 89 GLY A N 1
ATOM 700 C CA . GLY A 1 89 ? 21.324 -16.415 -30.752 1.00 52.09 89 GLY A CA 1
ATOM 701 C C . GLY A 1 89 ? 20.785 -17.816 -31.035 1.00 52.09 89 GLY A C 1
ATOM 702 O O . GLY A 1 89 ? 21.490 -18.808 -30.892 1.00 52.09 89 GLY A O 1
ATOM 703 N N . GLY A 1 90 ? 19.513 -17.881 -31.401 1.00 46.16 90 GLY A N 1
ATOM 704 C CA . GLY A 1 90 ? 18.804 -19.121 -31.670 1.00 46.16 90 GLY A CA 1
ATOM 705 C C . GLY A 1 90 ? 17.316 -18.850 -31.583 1.00 46.16 90 GLY A C 1
ATOM 706 O O . GLY A 1 90 ? 16.714 -18.983 -30.517 1.00 46.16 90 GLY A O 1
ATOM 707 N N . LEU A 1 91 ? 16.724 -18.405 -32.695 1.00 56.44 91 LEU A N 1
ATOM 708 C CA . LEU A 1 91 ? 15.273 -18.372 -32.837 1.00 56.44 91 LEU A CA 1
ATOM 709 C C . LEU A 1 91 ? 14.760 -19.770 -32.497 1.00 56.44 91 LEU A C 1
ATOM 711 O O . LEU A 1 91 ? 15.055 -20.732 -33.208 1.00 56.44 91 LEU A O 1
ATOM 715 N N . ALA A 1 92 ? 14.018 -19.888 -31.397 1.00 53.69 92 ALA A N 1
ATOM 716 C CA . ALA A 1 92 ? 13.238 -21.083 -31.141 1.00 53.69 92 ALA A CA 1
ATOM 717 C C . ALA A 1 92 ? 12.325 -21.257 -32.360 1.00 53.69 92 ALA A C 1
ATOM 719 O O . ALA A 1 92 ? 11.416 -20.453 -32.576 1.00 53.69 92 ALA A O 1
ATOM 720 N N . ARG A 1 93 ? 12.641 -22.240 -33.214 1.00 54.56 93 ARG A N 1
ATOM 721 C CA . ARG A 1 93 ? 11.819 -22.574 -34.378 1.00 54.56 93 ARG A CA 1
ATOM 722 C C . ARG A 1 93 ? 10.385 -22.768 -33.881 1.00 54.56 93 ARG A C 1
ATOM 724 O O . ARG A 1 93 ? 10.200 -23.440 -32.863 1.00 54.56 93 ARG A O 1
ATOM 731 N N . PRO A 1 94 ? 9.370 -22.236 -34.579 1.00 46.00 94 PRO A N 1
ATOM 732 C CA . PRO A 1 94 ? 8.006 -22.646 -34.299 1.00 46.00 94 PRO A CA 1
ATOM 733 C C . PRO A 1 94 ? 7.946 -24.168 -34.451 1.00 46.00 94 PRO A C 1
ATOM 735 O O . PRO A 1 94 ? 8.564 -24.724 -35.366 1.00 46.00 94 PRO A O 1
ATOM 738 N N . ILE A 1 95 ? 7.228 -24.848 -33.555 1.00 57.62 95 ILE A N 1
ATOM 739 C CA . ILE A 1 95 ? 6.976 -26.291 -33.631 1.00 57.62 95 ILE A CA 1
ATOM 740 C C . ILE A 1 95 ? 6.033 -26.534 -34.823 1.00 57.62 95 ILE A C 1
ATOM 742 O O . ILE A 1 95 ? 4.850 -26.817 -34.674 1.00 57.62 95 ILE A O 1
ATOM 746 N N . ARG A 1 96 ? 6.531 -26.341 -36.048 1.00 50.16 96 ARG A N 1
ATOM 747 C CA . ARG A 1 96 ? 5.792 -26.569 -37.285 1.00 50.16 96 ARG A CA 1
ATOM 748 C C . ARG A 1 96 ? 6.004 -28.025 -37.686 1.00 50.16 96 ARG A C 1
ATOM 750 O O . ARG A 1 96 ? 7.066 -28.388 -38.178 1.00 50.16 96 ARG A O 1
ATOM 757 N N . GLY A 1 97 ? 4.974 -28.845 -37.486 1.00 49.06 97 GLY A N 1
ATOM 758 C CA . GLY A 1 97 ? 4.775 -30.060 -38.278 1.00 49.06 97 GLY A CA 1
ATOM 759 C C . GLY A 1 97 ? 5.468 -31.336 -37.795 1.00 49.06 97 GLY A C 1
ATOM 760 O O . GLY A 1 97 ? 6.176 -31.974 -38.566 1.00 49.06 97 GLY A O 1
ATOM 761 N N . GLN A 1 98 ? 5.172 -31.808 -36.584 1.00 56.75 98 GLN A N 1
ATOM 762 C CA . GLN A 1 98 ? 5.444 -33.204 -36.209 1.00 56.75 98 GLN A CA 1
ATOM 763 C C . GLN A 1 98 ? 4.303 -34.144 -36.640 1.00 56.75 98 GLN A C 1
ATOM 765 O O . GLN A 1 98 ? 3.737 -34.821 -35.800 1.00 56.75 98 GLN A O 1
ATOM 770 N N . ARG A 1 99 ? 3.900 -34.180 -37.920 1.00 51.44 99 ARG A N 1
ATOM 771 C CA . ARG A 1 99 ? 2.952 -35.221 -38.403 1.00 51.44 99 ARG A CA 1
ATOM 772 C C . ARG A 1 99 ? 3.123 -35.680 -39.866 1.00 51.44 99 ARG A C 1
ATOM 774 O O . ARG A 1 99 ? 2.461 -36.626 -40.264 1.00 51.44 99 ARG A O 1
ATOM 781 N N . GLY A 1 100 ? 4.019 -35.091 -40.670 1.00 44.28 100 GLY A N 1
ATOM 782 C CA . GLY A 1 100 ? 4.049 -35.351 -42.127 1.00 44.28 100 GLY A CA 1
ATOM 783 C C . GLY A 1 100 ? 5.203 -36.196 -42.693 1.00 44.28 100 GLY A C 1
ATOM 784 O O . GLY A 1 100 ? 5.077 -36.724 -43.794 1.00 44.28 100 GLY A O 1
ATOM 785 N N . ALA A 1 101 ? 6.334 -36.333 -41.992 1.00 50.19 101 ALA A N 1
ATOM 786 C CA . ALA A 1 101 ? 7.569 -36.822 -42.627 1.00 50.19 101 ALA A CA 1
ATOM 787 C C . ALA A 1 101 ? 7.688 -38.356 -42.745 1.00 50.19 101 ALA A C 1
ATOM 789 O O . ALA A 1 101 ? 8.408 -38.840 -43.617 1.00 50.19 101 ALA A O 1
ATOM 790 N N . ARG A 1 102 ? 6.981 -39.145 -41.921 1.00 51.06 102 ARG A N 1
ATOM 791 C CA . ARG A 1 102 ? 7.113 -40.618 -41.957 1.00 51.06 102 ARG A CA 1
ATOM 792 C C . ARG A 1 102 ? 6.377 -41.279 -43.132 1.00 51.06 102 ARG A C 1
ATOM 794 O O . ARG A 1 102 ? 6.878 -42.254 -43.680 1.00 51.06 102 ARG A O 1
ATOM 801 N N . VAL A 1 103 ? 5.261 -40.714 -43.604 1.00 51.00 103 VAL A N 1
ATOM 802 C CA . VAL A 1 103 ? 4.387 -41.391 -44.588 1.00 51.00 103 VAL A CA 1
ATOM 803 C C . VAL A 1 103 ? 4.992 -41.454 -46.004 1.00 51.00 103 VAL A C 1
ATOM 805 O O . VAL A 1 103 ? 4.669 -42.364 -46.768 1.00 51.00 103 VAL A O 1
ATOM 808 N N . ARG A 1 104 ? 5.902 -40.540 -46.381 1.00 51.81 104 ARG A N 1
ATOM 809 C CA . ARG A 1 104 ? 6.545 -40.569 -47.715 1.00 51.81 104 ARG A CA 1
ATOM 810 C C . ARG A 1 104 ? 7.698 -41.579 -47.817 1.00 51.81 104 ARG A C 1
ATOM 812 O O . ARG A 1 104 ? 7.909 -42.136 -48.890 1.00 51.81 104 ARG A O 1
ATOM 819 N N . ALA A 1 105 ? 8.396 -41.869 -46.717 1.00 50.53 105 ALA A N 1
ATOM 820 C CA . ALA A 1 105 ? 9.558 -42.767 -46.714 1.00 50.53 105 ALA A CA 1
ATOM 821 C C . ALA A 1 105 ? 9.196 -44.269 -46.752 1.00 50.53 105 ALA A C 1
ATOM 823 O O . ALA A 1 105 ? 10.034 -45.097 -47.119 1.00 50.53 105 ALA A O 1
ATOM 824 N N . GLU A 1 106 ? 7.965 -44.643 -46.393 1.00 49.81 106 GLU A N 1
ATOM 825 C CA . GLU A 1 106 ? 7.500 -46.039 -46.456 1.00 49.81 106 GLU A CA 1
ATOM 826 C C . GLU A 1 106 ? 6.921 -46.419 -47.826 1.00 49.81 106 GLU A C 1
ATOM 828 O O . GLU A 1 106 ? 7.109 -47.552 -48.274 1.00 49.81 106 GLU A O 1
ATOM 833 N N . ARG A 1 107 ? 6.299 -45.479 -48.554 1.00 54.69 107 ARG A N 1
ATOM 834 C CA . ARG A 1 107 ? 5.725 -45.763 -49.886 1.00 54.69 107 ARG A CA 1
ATOM 835 C C . ARG A 1 107 ? 6.797 -46.045 -50.945 1.00 54.69 107 ARG A C 1
ATOM 837 O O . ARG A 1 107 ? 6.632 -46.966 -51.738 1.00 54.69 107 ARG A O 1
ATOM 844 N N . GLY A 1 108 ? 7.932 -45.342 -50.897 1.00 52.22 108 GLY A N 1
ATOM 845 C CA . GLY A 1 108 ? 9.046 -45.563 -51.831 1.00 52.22 108 GLY A CA 1
ATOM 846 C C . GLY A 1 108 ? 9.805 -46.882 -51.623 1.00 52.22 108 GLY A C 1
ATOM 847 O O . GLY A 1 108 ? 10.407 -47.396 -52.562 1.00 52.22 108 GLY A O 1
ATOM 848 N N . ARG A 1 109 ? 9.763 -47.466 -50.416 1.00 57.12 109 ARG A N 1
ATOM 849 C CA . ARG A 1 109 ? 10.398 -48.766 -50.125 1.00 57.12 109 ARG A CA 1
ATOM 850 C C . ARG A 1 109 ? 9.512 -49.962 -50.470 1.00 57.12 109 ARG A C 1
ATOM 852 O O . ARG A 1 109 ? 10.047 -51.007 -50.823 1.00 57.12 109 ARG A O 1
ATOM 859 N N . ARG A 1 110 ? 8.183 -49.806 -50.434 1.00 56.25 110 ARG A N 1
ATOM 860 C CA . ARG A 1 110 ? 7.249 -50.842 -50.911 1.00 56.25 110 ARG A CA 1
ATOM 861 C C . ARG A 1 110 ? 7.251 -50.964 -52.438 1.00 56.25 110 ARG A C 1
ATOM 863 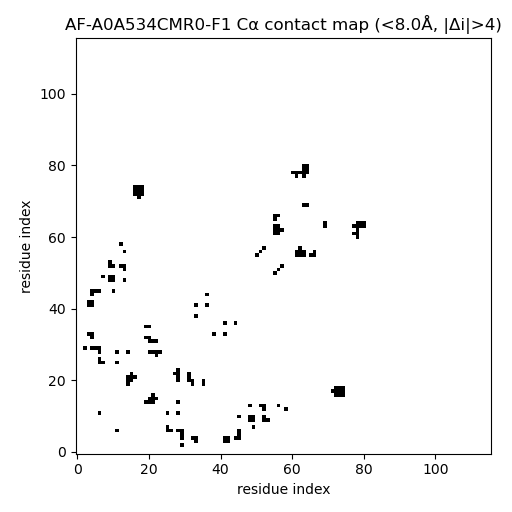O O . ARG A 1 110 ? 7.261 -52.079 -52.937 1.00 56.25 110 ARG A O 1
ATOM 870 N N . GLN A 1 111 ? 7.338 -49.853 -53.175 1.00 58.06 111 GLN A N 1
ATOM 871 C CA . GLN A 1 111 ? 7.375 -49.887 -54.647 1.00 58.06 111 GLN A CA 1
ATOM 872 C C . GLN A 1 111 ? 8.642 -50.550 -55.212 1.00 58.06 111 GLN A C 1
ATOM 874 O O . GLN A 1 111 ? 8.553 -51.270 -56.196 1.00 58.06 111 GLN A O 1
ATOM 879 N N . ARG A 1 112 ? 9.803 -50.395 -54.559 1.00 56.41 112 ARG A N 1
ATOM 880 C CA . ARG A 1 112 ? 11.061 -51.036 -54.999 1.00 56.41 112 ARG A CA 1
ATOM 881 C C . ARG A 1 112 ? 11.159 -52.532 -54.678 1.00 56.41 112 ARG A C 1
ATOM 883 O O . ARG A 1 112 ? 11.995 -53.203 -55.259 1.00 56.41 112 ARG A O 1
ATOM 890 N N . ARG A 1 113 ? 10.329 -53.054 -53.766 1.00 57.78 113 ARG A N 1
ATOM 891 C CA . ARG A 1 113 ? 10.239 -54.497 -53.464 1.00 57.78 113 ARG A CA 1
ATOM 892 C C . ARG A 1 113 ? 9.181 -55.235 -54.287 1.00 57.78 113 ARG A C 1
ATOM 894 O O . ARG A 1 113 ? 9.169 -56.451 -54.257 1.00 57.78 113 ARG A O 1
ATOM 901 N N . ALA A 1 114 ? 8.298 -54.518 -54.981 1.00 55.03 114 ALA A N 1
ATOM 902 C CA . ALA A 1 114 ? 7.281 -55.108 -55.855 1.00 55.03 114 ALA A CA 1
ATOM 903 C C . ALA A 1 114 ? 7.736 -55.220 -57.327 1.00 55.03 114 ALA A C 1
ATOM 905 O O . ALA A 1 114 ? 6.968 -55.673 -58.165 1.00 55.03 114 ALA A O 1
ATOM 906 N N . GLN A 1 115 ? 8.953 -54.764 -57.643 1.00 60.88 115 GLN A N 1
ATOM 907 C CA . GLN A 1 115 ? 9.564 -54.805 -58.982 1.00 60.88 115 GLN A CA 1
ATOM 908 C C . GLN A 1 115 ? 10.864 -55.635 -59.003 1.00 60.88 115 GLN A C 1
ATOM 910 O O . GLN A 1 115 ? 11.663 -55.491 -59.925 1.00 60.88 115 GLN A O 1
ATOM 915 N N . ALA A 1 116 ? 11.086 -56.452 -57.970 1.00 49.84 116 ALA A N 1
ATOM 916 C CA . ALA A 1 116 ? 12.183 -57.407 -57.855 1.00 49.84 116 ALA A CA 1
ATOM 917 C C . ALA A 1 116 ? 11.600 -58.811 -57.691 1.00 49.84 116 ALA A C 1
ATOM 919 O O . ALA A 1 116 ? 10.560 -58.909 -56.997 1.00 49.84 116 ALA A O 1
#